Protein AF-A0AAV5QMC8-F1 (afdb_monomer)

pLDDT: mean 80.92, std 14.06, range [42.34, 94.44]

Mean predicted aligned error: 7.01 Å

Nearest PDB structures (foldseek):
  7nkw-assembly1_A  TM=7.765E-01  e=4.800E-04  Cryphonectria parasitica
  3q6y-assembly1_A  TM=7.785E-01  e=2.826E-03  Cryphonectria parasitica
  1zap-assembly1_A  TM=7.012E-01  e=2.337E-03  Candida albicans
  2qzx-assembly1_A  TM=6.994E-01  e=1.241E-03  Candida albicans

Foldseek 3Di:
DDDPADAFKEDAPVVLVVVLVFAFPDADPPQGGKDWPPDATDWDWDDDPPDIFTQHSVLQWDWPPPPDDDDRRTITRRRYHYPYHGDIDCHPSRPVRDDDD

Solvent-accessible surface area (backbone atoms only — not comparable to full-atom values): 6066 Å² total; per-residue (Å²): 135,84,81,83,80,47,64,45,30,27,27,25,45,68,62,34,50,55,50,42,72,70,61,47,77,47,74,51,99,85,71,50,47,19,28,54,45,87,67,81,60,74,59,53,74,44,75,60,90,94,45,77,47,55,32,51,36,76,64,41,48,40,78,55,78,59,97,82,65,94,54,73,84,30,48,17,29,48,42,70,38,72,53,42,91,76,44,72,43,83,12,48,46,48,54,75,52,46,96,83,133

InterPro domains:
  IPR021109 Aspartic peptidase domain superfamily [G3DSA:2.40.70.10] (4-101)
  IPR021109 Aspartic peptidase domain superfamily [SSF50630] (6-101)
  IPR033121 Peptidase family A1 domain [PF00026] (6-101)
  IPR033121 Peptidase family A1 domain [PS51767] (1-101)

Organism: NCBI:txid43959

Secondary structure (DSSP, 8-state):
-------SEEE-HHHHHHHHHHH-SEEETTTEEEEETT-----EEEEETTEEEEE-GGGGEEE---TT--STT-EEEE-EEE--SS--EE-HHHHTTS---

Radius of gyration: 14.23 Å; Cα contacts (8 Å, |Δi|>4): 170; chains: 1; bounding box: 40×31×45 Å

Sequence (101 aa):
MDILCTTLLYAPTEVYKEAREAYVTYSNNDEGYGTTYGATGPNFDFKFNNLMFSVPFKDLLFLLRDSGSMGADNKCMIVLQNAGSSTYILGDVFLRSAYLV

Structure (mmCIF, N/CA/C/O backbone):
data_AF-A0AAV5QMC8-F1
#
_entry.id   AF-A0AAV5QMC8-F1
#
loop_
_atom_site.group_PDB
_atom_site.id
_atom_site.type_symbol
_atom_site.label_atom_id
_atom_site.label_alt_id
_atom_site.label_comp_id
_atom_site.label_asym_id
_atom_site.label_entity_id
_atom_site.label_seq_id
_atom_site.pdbx_PDB_ins_code
_atom_site.Cartn_x
_atom_site.Cartn_y
_atom_site.Cartn_z
_atom_site.occupancy
_atom_site.B_iso_or_equiv
_atom_site.auth_seq_id
_atom_site.auth_comp_id
_atom_site.auth_asym_id
_atom_site.auth_atom_id
_atom_site.pdbx_PDB_model_num
ATOM 1 N N . MET A 1 1 ? -29.182 -2.598 -2.524 1.00 42.34 1 MET A N 1
ATOM 2 C CA . MET A 1 1 ? -28.141 -1.956 -1.700 1.00 42.34 1 MET A CA 1
ATOM 3 C C . MET A 1 1 ? -26.837 -2.421 -2.297 1.00 42.34 1 MET A C 1
ATOM 5 O O . MET A 1 1 ? -26.468 -3.568 -2.083 1.00 42.34 1 MET A O 1
ATOM 9 N N . ASP A 1 2 ? -26.251 -1.607 -3.167 1.00 47.09 2 ASP A N 1
ATOM 10 C CA . ASP A 1 2 ? -25.043 -1.998 -3.888 1.00 47.09 2 ASP A CA 1
ATOM 11 C C . ASP A 1 2 ? -23.863 -1.932 -2.922 1.00 47.09 2 ASP A C 1
ATOM 13 O O . ASP A 1 2 ? -23.627 -0.910 -2.276 1.00 47.09 2 ASP A O 1
ATOM 17 N N . ILE A 1 3 ? -23.164 -3.053 -2.766 1.00 50.75 3 ILE A N 1
ATOM 18 C CA . ILE A 1 3 ? -21.917 -3.097 -2.009 1.00 50.75 3 ILE A CA 1
ATOM 19 C C . ILE A 1 3 ? -20.884 -2.376 -2.872 1.00 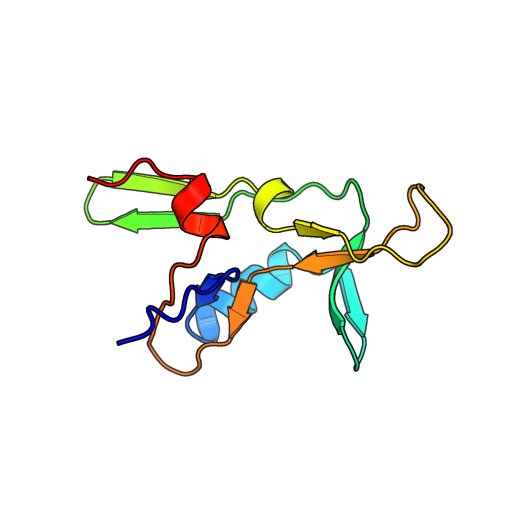50.75 3 ILE A C 1
ATOM 21 O O . ILE A 1 3 ? -20.474 -2.880 -3.916 1.00 50.75 3 ILE A O 1
ATOM 25 N N . LEU A 1 4 ? -20.501 -1.169 -2.464 1.00 59.09 4 LEU A N 1
ATOM 26 C CA . LEU A 1 4 ? -19.400 -0.441 -3.084 1.00 59.09 4 LEU A CA 1
ATOM 27 C C . LEU A 1 4 ? -18.093 -1.135 -2.682 1.00 59.09 4 LEU A C 1
ATOM 29 O O . LEU A 1 4 ? -17.542 -0.872 -1.615 1.00 59.09 4 LEU A O 1
ATOM 33 N N . CYS A 1 5 ? -17.625 -2.065 -3.514 1.00 75.69 5 CYS A N 1
ATOM 34 C CA . CYS A 1 5 ? -16.310 -2.676 -3.357 1.00 75.69 5 CYS A CA 1
ATOM 35 C C . CYS A 1 5 ? -15.222 -1.649 -3.695 1.00 75.69 5 CYS A C 1
ATOM 37 O O . CYS A 1 5 ? -15.314 -0.941 -4.698 1.00 75.69 5 CYS A O 1
ATOM 39 N N . THR A 1 6 ? -14.180 -1.583 -2.868 1.00 85.38 6 THR A N 1
ATOM 40 C CA . THR A 1 6 ? -13.010 -0.735 -3.111 1.00 85.38 6 THR A CA 1
ATOM 41 C C . THR A 1 6 ? -11.810 -1.591 -3.477 1.00 85.38 6 THR A C 1
ATOM 43 O O . THR A 1 6 ? -11.403 -2.467 -2.720 1.00 85.38 6 THR A O 1
ATOM 46 N N . THR A 1 7 ? -11.205 -1.315 -4.630 1.00 87.31 7 THR A N 1
ATOM 47 C CA . THR A 1 7 ? -9.984 -2.006 -5.059 1.00 87.31 7 THR A CA 1
ATOM 48 C C . THR A 1 7 ? -8.783 -1.592 -4.209 1.00 87.31 7 THR A C 1
ATOM 50 O O . THR A 1 7 ? -7.924 -2.415 -3.897 1.00 87.31 7 THR A O 1
ATOM 53 N N . LEU A 1 8 ? -8.713 -0.304 -3.864 1.00 89.94 8 LEU A N 1
ATOM 54 C CA . LEU A 1 8 ? -7.536 0.340 -3.284 1.00 89.94 8 LEU A CA 1
ATOM 55 C C . LEU A 1 8 ? -7.530 0.258 -1.758 1.00 89.94 8 LEU A C 1
ATOM 57 O O . LEU A 1 8 ? -8.568 0.081 -1.115 1.00 89.94 8 LEU A O 1
ATOM 61 N N . LEU A 1 9 ? -6.340 0.437 -1.193 1.00 91.25 9 LEU A N 1
ATOM 62 C CA . LEU A 1 9 ? -6.136 0.594 0.238 1.00 91.25 9 LEU A CA 1
ATOM 63 C C . LEU A 1 9 ? -6.095 2.089 0.560 1.00 91.25 9 LEU A C 1
ATOM 65 O O . LEU A 1 9 ? -5.290 2.813 -0.017 1.00 91.25 9 LEU A O 1
ATOM 69 N N . TYR A 1 10 ? -6.912 2.551 1.503 1.00 91.62 10 TYR A N 1
ATOM 70 C CA . TYR A 1 10 ? -6.830 3.926 1.993 1.00 91.62 10 TYR A CA 1
ATOM 71 C C . TYR A 1 10 ? -6.350 3.940 3.438 1.00 91.62 10 TYR A C 1
ATOM 73 O O . TYR A 1 10 ? -6.836 3.157 4.256 1.00 91.62 10 TYR A O 1
ATOM 81 N N . ALA A 1 11 ? -5.417 4.836 3.751 1.00 92.00 11 ALA A N 1
ATOM 82 C CA . ALA A 1 11 ? -4.845 4.992 5.084 1.00 92.00 11 ALA A CA 1
ATOM 83 C C . ALA A 1 11 ? -4.925 6.447 5.575 1.00 92.00 11 ALA A C 1
ATOM 85 O O . ALA A 1 11 ? -5.003 7.371 4.755 1.00 92.00 11 ALA A O 1
ATOM 86 N N . PRO A 1 12 ? -4.863 6.674 6.902 1.00 93.81 12 PRO A N 1
ATOM 87 C CA . PRO A 1 12 ? -4.714 8.004 7.471 1.00 93.81 12 PRO A CA 1
ATOM 88 C C . PRO A 1 12 ? -3.512 8.740 6.882 1.00 93.81 12 PRO A C 1
ATOM 90 O O . PRO A 1 12 ? -2.485 8.130 6.582 1.00 93.81 12 PRO A O 1
ATOM 93 N N . THR A 1 13 ? -3.627 10.062 6.764 1.00 90.69 13 THR A N 1
ATOM 94 C CA . THR A 1 13 ? -2.642 10.917 6.086 1.00 90.69 13 THR A CA 1
ATOM 95 C C . THR A 1 13 ? -1.203 10.687 6.548 1.00 90.69 13 THR A C 1
ATOM 97 O O . THR A 1 13 ? -0.309 10.674 5.709 1.00 90.69 13 THR A O 1
ATOM 100 N N . GLU A 1 14 ? -0.962 10.481 7.842 1.00 91.50 14 GLU A N 1
ATOM 101 C CA . GLU A 1 14 ? 0.400 10.275 8.354 1.00 91.50 14 GLU A CA 1
ATOM 102 C C . GLU A 1 14 ? 0.989 8.927 7.916 1.00 91.50 14 GLU A C 1
ATOM 104 O O . GLU A 1 14 ? 2.101 8.887 7.400 1.00 91.50 14 GLU A O 1
ATOM 109 N N . VAL A 1 15 ? 0.207 7.846 7.985 1.00 92.00 15 VAL A N 1
ATOM 110 C CA . VAL A 1 15 ? 0.632 6.517 7.508 1.00 92.00 15 VAL A CA 1
ATOM 111 C C . VAL A 1 15 ? 0.807 6.502 5.994 1.00 92.00 15 VAL A C 1
ATOM 113 O O . VAL A 1 15 ? 1.746 5.914 5.465 1.00 92.00 15 VAL A O 1
ATOM 116 N N . TYR A 1 16 ? -0.078 7.196 5.284 1.00 90.50 16 TYR A N 1
ATOM 117 C CA . TYR A 1 16 ? 0.048 7.391 3.850 1.00 90.50 16 TYR A CA 1
ATOM 118 C C . TYR A 1 16 ? 1.345 8.119 3.473 1.00 90.50 16 TYR A C 1
ATOM 120 O O . TYR A 1 16 ? 2.014 7.702 2.532 1.00 90.50 16 TYR A O 1
ATOM 128 N N . LYS A 1 17 ? 1.714 9.191 4.187 1.00 90.06 17 LYS A N 1
ATOM 129 C CA . LYS A 1 17 ? 2.966 9.925 3.938 1.00 90.06 17 LYS A CA 1
ATOM 130 C C . LYS A 1 17 ? 4.190 9.047 4.186 1.00 90.06 17 LYS A C 1
ATOM 132 O O . LYS A 1 17 ? 5.068 9.017 3.332 1.00 90.06 17 LYS A O 1
ATOM 137 N N . GLU A 1 18 ? 4.215 8.310 5.293 1.00 91.19 18 GLU A N 1
ATOM 138 C CA . GLU A 1 18 ? 5.314 7.395 5.626 1.00 91.19 18 GLU A CA 1
ATOM 139 C C . GLU A 1 18 ? 5.495 6.322 4.543 1.00 91.19 18 GLU A C 1
ATOM 141 O O . GLU A 1 18 ? 6.581 6.130 3.997 1.00 91.19 18 GLU A O 1
ATOM 146 N N . ALA A 1 19 ? 4.403 5.675 4.144 1.00 89.06 19 ALA A N 1
ATOM 147 C CA . ALA A 1 19 ? 4.431 4.682 3.080 1.00 89.06 19 ALA A CA 1
ATOM 148 C C . ALA A 1 19 ? 4.792 5.283 1.715 1.00 89.06 19 ALA A C 1
ATOM 150 O O . ALA A 1 19 ? 5.501 4.663 0.923 1.00 89.06 19 ALA A O 1
A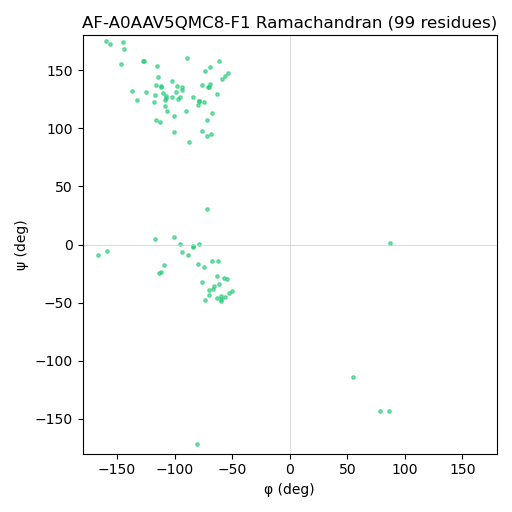TOM 151 N N . ARG A 1 20 ? 4.344 6.510 1.431 1.00 87.69 20 ARG A N 1
ATOM 152 C CA . ARG A 1 20 ? 4.730 7.238 0.220 1.00 87.69 20 ARG A CA 1
ATOM 153 C C . ARG A 1 20 ? 6.247 7.430 0.174 1.00 87.69 20 ARG A C 1
ATOM 155 O O . ARG A 1 20 ? 6.843 7.153 -0.860 1.00 87.69 20 ARG A O 1
ATOM 162 N N . GLU A 1 21 ? 6.869 7.866 1.264 1.00 88.88 21 GLU A N 1
ATOM 163 C CA . GLU A 1 21 ? 8.328 8.019 1.340 1.00 88.88 21 GLU A CA 1
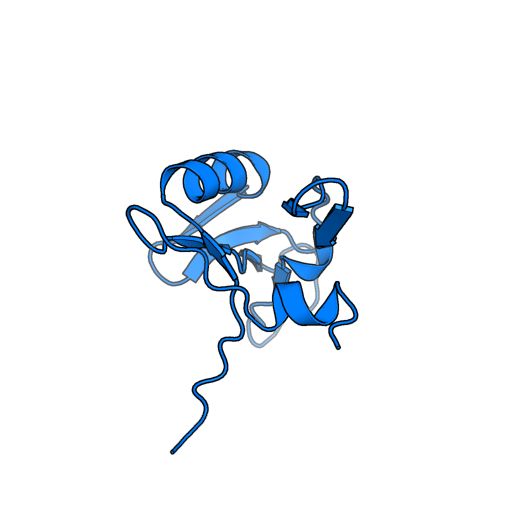ATOM 164 C C . GLU A 1 21 ? 9.066 6.688 1.133 1.00 88.88 21 GLU A C 1
ATOM 166 O O . GLU A 1 21 ? 10.126 6.667 0.510 1.00 88.88 21 GLU A O 1
ATOM 171 N N . ALA A 1 22 ? 8.486 5.573 1.587 1.00 88.44 22 ALA A N 1
ATOM 172 C CA . ALA A 1 22 ? 9.077 4.245 1.437 1.00 88.44 22 ALA A CA 1
ATOM 173 C C . ALA A 1 22 ? 8.954 3.650 0.020 1.00 88.44 22 ALA A C 1
ATOM 175 O O . ALA A 1 22 ? 9.809 2.863 -0.390 1.00 88.44 22 ALA A O 1
ATOM 176 N N . TYR A 1 23 ? 7.882 3.963 -0.714 1.00 89.44 23 TYR A N 1
ATOM 177 C CA . TYR A 1 23 ? 7.506 3.224 -1.930 1.00 89.44 23 TYR A CA 1
ATOM 178 C C . TYR A 1 23 ? 7.654 4.007 -3.233 1.00 89.44 23 TYR A C 1
ATOM 180 O O . TYR A 1 23 ? 7.745 3.408 -4.308 1.00 89.44 23 TYR A O 1
ATOM 188 N N . VAL A 1 24 ? 7.624 5.336 -3.165 1.00 84.88 24 VAL A N 1
ATOM 189 C CA . VAL A 1 24 ? 7.397 6.184 -4.336 1.00 84.88 24 VAL A CA 1
ATOM 190 C C . VAL A 1 24 ? 8.714 6.685 -4.898 1.00 84.88 24 VAL A C 1
ATOM 192 O O . VAL A 1 24 ? 9.493 7.334 -4.207 1.00 84.88 24 VAL A O 1
ATOM 195 N N . THR A 1 25 ? 8.929 6.438 -6.188 1.00 82.62 25 THR A N 1
ATOM 196 C CA . THR A 1 25 ? 10.120 6.911 -6.910 1.00 82.62 25 THR A CA 1
ATOM 197 C C . THR A 1 25 ? 9.796 8.020 -7.909 1.00 82.62 25 THR A C 1
ATOM 199 O O . THR A 1 25 ? 10.688 8.779 -8.284 1.00 82.62 25 THR A O 1
ATOM 202 N N . TYR A 1 26 ? 8.524 8.188 -8.289 1.00 75.88 26 TYR A N 1
ATOM 203 C CA . TYR A 1 26 ? 8.052 9.348 -9.045 1.00 75.88 26 TYR A CA 1
ATOM 204 C C . TYR A 1 26 ? 6.614 9.734 -8.673 1.00 75.88 26 TYR A C 1
ATOM 206 O O . TYR A 1 26 ? 5.802 8.917 -8.239 1.00 75.88 26 TYR A O 1
ATOM 214 N N . SER A 1 27 ? 6.284 11.004 -8.894 1.00 68.06 27 SER A N 1
ATOM 215 C CA . SER A 1 27 ? 4.914 11.518 -8.868 1.00 68.06 27 SER A CA 1
ATOM 216 C C . SER A 1 27 ? 4.626 12.212 -10.190 1.00 68.06 27 SER A C 1
ATOM 218 O O . SER A 1 27 ? 5.425 13.049 -10.615 1.00 68.06 27 SER A O 1
ATOM 220 N N . ASN A 1 28 ? 3.501 11.908 -10.823 1.00 58.88 28 ASN A N 1
ATOM 221 C CA . ASN A 1 28 ? 2.959 12.734 -11.897 1.00 58.88 28 ASN A CA 1
ATOM 222 C C . ASN A 1 28 ? 1.617 13.327 -11.460 1.00 58.88 28 ASN A C 1
ATOM 224 O O . ASN A 1 28 ? 0.925 12.796 -10.595 1.00 58.88 28 ASN A O 1
ATOM 228 N N . ASN A 1 29 ? 1.279 14.473 -12.044 1.00 55.59 29 ASN A N 1
ATOM 229 C CA . ASN A 1 29 ? 0.093 15.235 -11.657 1.00 55.59 29 ASN A CA 1
ATOM 230 C C . ASN A 1 29 ? -1.225 14.510 -11.999 1.00 55.59 29 ASN A C 1
ATOM 232 O O . ASN A 1 29 ? -2.259 14.891 -11.459 1.00 55.59 29 ASN A O 1
ATOM 236 N N . ASP A 1 30 ? -1.171 13.463 -12.833 1.00 55.06 30 ASP A N 1
ATOM 237 C CA . ASP A 1 30 ? -2.347 12.789 -13.396 1.00 55.06 30 ASP A CA 1
ATOM 238 C C . ASP A 1 30 ? -2.557 11.335 -12.912 1.00 55.06 30 ASP A C 1
ATOM 240 O O . ASP A 1 30 ? -3.694 10.870 -12.916 1.00 55.06 30 ASP A O 1
ATOM 244 N N . GLU A 1 31 ? -1.522 10.606 -12.459 1.00 54.06 31 GLU A N 1
ATOM 245 C CA . GLU A 1 31 ? -1.630 9.168 -12.098 1.00 54.06 31 GLU A CA 1
ATOM 246 C C . GLU A 1 31 ? -1.348 8.888 -10.611 1.00 54.06 31 GLU A C 1
ATOM 248 O O . GLU A 1 31 ? -1.331 7.737 -10.168 1.00 54.06 31 GLU A O 1
ATOM 253 N N . GLY A 1 32 ? -1.143 9.941 -9.816 1.00 65.25 32 GLY A N 1
ATOM 254 C CA . GLY A 1 32 ? -0.824 9.827 -8.399 1.00 65.25 32 GLY A CA 1
ATOM 255 C C . GLY A 1 32 ? 0.644 9.476 -8.154 1.00 65.25 32 GLY A C 1
ATOM 256 O O . GLY A 1 32 ? 1.559 9.981 -8.809 1.00 65.25 32 GLY A O 1
ATOM 257 N N . TYR A 1 33 ? 0.885 8.655 -7.134 1.00 75.88 33 TYR A N 1
ATOM 258 C CA . TYR A 1 33 ? 2.229 8.233 -6.759 1.00 75.88 33 TYR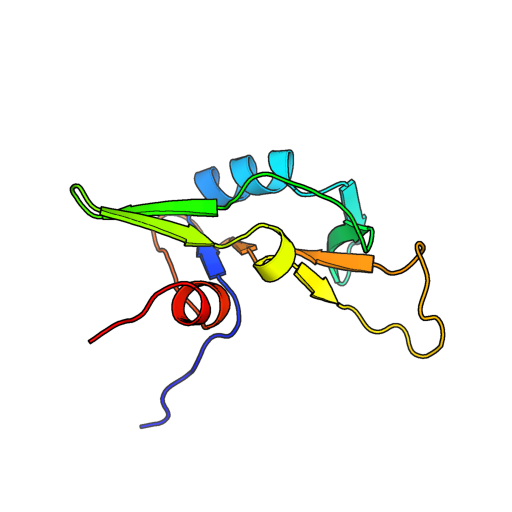 A CA 1
ATOM 259 C C . TYR A 1 33 ? 2.551 6.858 -7.328 1.00 75.88 33 TYR A C 1
ATOM 261 O O . TYR A 1 33 ? 1.729 5.941 -7.260 1.00 75.88 33 TYR A O 1
ATOM 269 N N . GLY A 1 34 ? 3.761 6.707 -7.863 1.00 84.56 34 GLY A N 1
ATOM 270 C CA . GLY A 1 34 ? 4.150 5.488 -8.549 1.00 84.56 34 GLY A CA 1
ATOM 271 C C . GLY A 1 34 ? 5.607 5.091 -8.370 1.00 84.56 34 GLY A C 1
ATOM 272 O O . GLY A 1 34 ? 6.424 5.790 -7.762 1.00 84.56 34 GLY A O 1
ATOM 273 N N . THR A 1 35 ? 5.910 3.914 -8.903 1.00 86.88 35 THR A N 1
ATOM 274 C CA . THR A 1 35 ? 7.247 3.334 -8.938 1.00 86.88 35 THR A CA 1
ATOM 275 C C . THR A 1 35 ? 7.489 2.551 -10.224 1.00 86.88 35 THR A C 1
ATOM 277 O O . THR A 1 35 ? 6.565 2.321 -11.004 1.00 86.88 35 THR A O 1
ATOM 280 N N . THR A 1 36 ? 8.732 2.177 -10.503 1.00 84.25 36 THR A N 1
ATOM 281 C CA . THR A 1 36 ? 9.067 1.407 -11.704 1.00 84.25 36 THR A CA 1
ATOM 282 C C . THR A 1 36 ? 8.610 -0.043 -11.580 1.00 84.25 36 THR A C 1
ATOM 284 O O . THR A 1 36 ? 8.566 -0.635 -10.498 1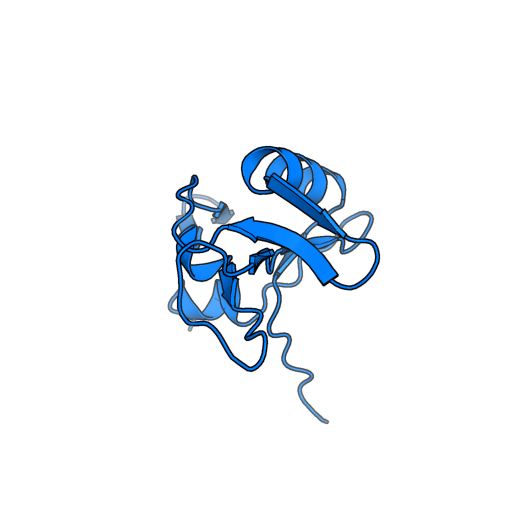.00 84.25 36 THR A O 1
ATOM 287 N N . TYR A 1 37 ? 8.266 -0.649 -12.710 1.00 78.06 37 TYR A N 1
ATOM 288 C CA . TYR A 1 37 ? 7.975 -2.070 -12.771 1.00 78.06 37 TYR A CA 1
ATOM 289 C C . TYR A 1 37 ? 9.221 -2.882 -12.405 1.00 78.06 37 TYR A C 1
ATOM 291 O O . TYR A 1 37 ? 10.305 -2.655 -12.935 1.00 78.06 37 TYR A O 1
ATOM 299 N N . GLY A 1 38 ? 9.063 -3.829 -11.480 1.00 80.06 38 GLY A N 1
ATOM 300 C CA . GLY A 1 38 ? 10.178 -4.600 -10.927 1.00 80.06 38 GLY A CA 1
ATOM 301 C C . GLY A 1 38 ? 10.867 -3.946 -9.728 1.00 80.06 38 GLY A C 1
ATOM 302 O O . GLY A 1 38 ? 11.803 -4.536 -9.190 1.00 80.06 38 GLY A O 1
ATOM 303 N N . ALA A 1 39 ? 10.400 -2.777 -9.268 1.00 85.50 39 ALA A N 1
ATOM 304 C CA . ALA A 1 39 ? 10.821 -2.240 -7.983 1.00 85.50 39 ALA A CA 1
ATOM 305 C C . ALA A 1 39 ? 10.550 -3.249 -6.855 1.00 85.50 39 ALA A C 1
ATOM 307 O O . ALA A 1 39 ? 9.555 -3.979 -6.853 1.00 85.50 39 ALA A O 1
ATOM 308 N N . THR A 1 40 ? 11.441 -3.257 -5.870 1.00 89.06 40 THR A N 1
ATOM 309 C CA . THR A 1 40 ? 11.300 -4.027 -4.634 1.00 89.06 40 THR A CA 1
ATOM 310 C C . THR A 1 40 ? 11.166 -3.067 -3.465 1.00 89.06 40 THR A C 1
ATOM 312 O O . THR A 1 40 ? 11.838 -2.039 -3.440 1.00 89.06 40 THR A O 1
ATOM 315 N N . GLY A 1 41 ? 10.357 -3.421 -2.475 1.00 89.81 41 GLY A N 1
ATOM 316 C CA . GLY A 1 41 ? 10.123 -2.597 -1.297 1.00 89.81 41 GLY A CA 1
ATOM 317 C C . GLY A 1 41 ? 9.670 -3.442 -0.111 1.00 89.81 41 GLY A C 1
ATOM 318 O O . GLY A 1 41 ? 9.445 -4.649 -0.271 1.00 89.81 41 GLY A O 1
ATOM 319 N N . PRO A 1 42 ? 9.564 -2.838 1.083 1.00 93.88 42 PRO A N 1
ATOM 320 C CA . PRO A 1 42 ? 9.070 -3.542 2.254 1.00 93.88 42 PRO A CA 1
ATOM 321 C C . PRO A 1 42 ? 7.574 -3.84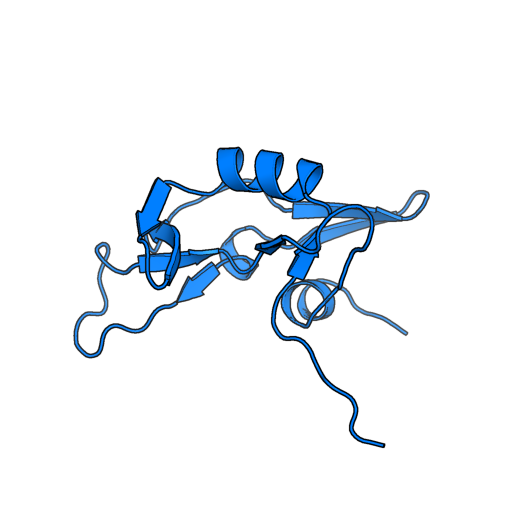6 2.121 1.00 93.88 42 PRO A C 1
ATOM 323 O O . PRO A 1 42 ? 6.831 -3.126 1.452 1.00 93.88 42 PRO A O 1
ATOM 326 N N . ASN A 1 43 ? 7.131 -4.912 2.786 1.00 94.44 43 ASN A N 1
ATOM 327 C CA . ASN A 1 43 ? 5.707 -5.206 2.928 1.00 94.44 43 ASN A CA 1
ATOM 328 C C . ASN A 1 43 ? 5.001 -4.074 3.686 1.00 94.44 43 ASN A C 1
ATOM 330 O O . ASN A 1 43 ? 5.631 -3.326 4.435 1.00 94.44 43 ASN A O 1
ATOM 334 N N . PHE A 1 44 ? 3.688 -3.970 3.501 1.00 93.69 44 PHE A N 1
ATOM 335 C CA . PHE A 1 44 ? 2.852 -3.103 4.319 1.00 93.69 44 PHE A CA 1
ATOM 336 C C . PHE A 1 44 ? 2.147 -3.945 5.379 1.00 93.69 44 PHE A C 1
ATOM 338 O O . PHE A 1 44 ? 1.277 -4.763 5.062 1.00 93.69 44 PHE A O 1
ATOM 345 N N . ASP A 1 45 ? 2.541 -3.753 6.634 1.00 93.69 45 ASP A N 1
ATOM 346 C CA . ASP A 1 45 ? 2.096 -4.582 7.748 1.00 93.69 45 ASP A CA 1
ATOM 347 C C . ASP A 1 45 ? 0.952 -3.922 8.520 1.00 93.69 45 ASP A C 1
ATOM 349 O O . ASP A 1 45 ? 1.027 -2.774 8.958 1.00 93.69 45 ASP A O 1
ATOM 353 N N . PHE A 1 46 ? -0.102 -4.694 8.755 1.00 91.00 46 PHE A N 1
ATOM 354 C CA . PHE A 1 46 ? -1.206 -4.343 9.631 1.00 91.00 46 PHE A CA 1
ATOM 355 C C . PHE A 1 46 ? -1.124 -5.164 10.903 1.00 91.00 46 PHE A C 1
ATOM 357 O O . PHE A 1 46 ? -1.080 -6.396 10.864 1.00 91.00 46 PHE A O 1
ATOM 364 N N . LYS A 1 47 ? -1.170 -4.486 12.048 1.00 91.06 47 LYS A N 1
ATOM 365 C CA . LYS A 1 47 ? -1.227 -5.139 13.351 1.00 91.06 47 LYS A CA 1
ATOM 366 C C . LYS A 1 47 ? -2.621 -4.998 13.950 1.00 91.06 47 LYS A C 1
ATOM 368 O O . LYS A 1 47 ? -3.037 -3.899 14.307 1.00 91.06 47 LYS A O 1
ATOM 373 N N . PHE A 1 48 ? -3.308 -6.124 14.117 1.00 89.06 48 PHE A N 1
ATOM 374 C CA . PHE A 1 48 ? -4.578 -6.210 14.835 1.00 89.06 48 PHE A CA 1
ATOM 375 C C . PHE A 1 48 ? -4.350 -7.023 16.107 1.00 89.06 48 PHE A C 1
ATOM 377 O O . PHE A 1 48 ? -4.193 -8.245 16.064 1.00 89.06 48 PHE A O 1
ATOM 384 N N . ASN A 1 49 ? -4.302 -6.348 17.257 1.00 89.62 49 ASN A N 1
ATOM 385 C CA . ASN A 1 49 ? -3.922 -6.954 18.537 1.00 89.62 49 ASN A CA 1
ATOM 386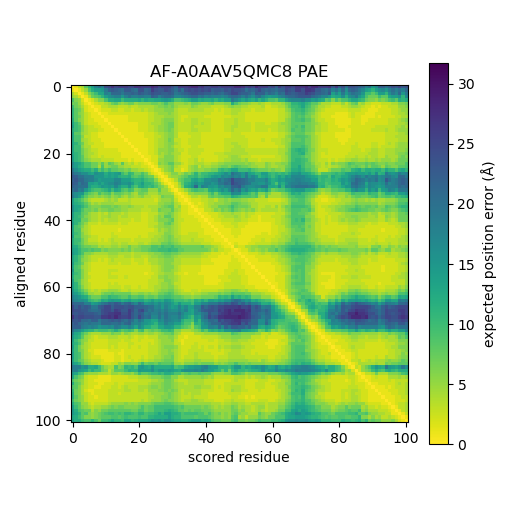 C C . ASN A 1 49 ? -2.538 -7.640 18.447 1.00 89.62 49 ASN A C 1
ATOM 388 O O . ASN A 1 49 ? -1.527 -6.967 18.240 1.00 89.62 49 ASN A O 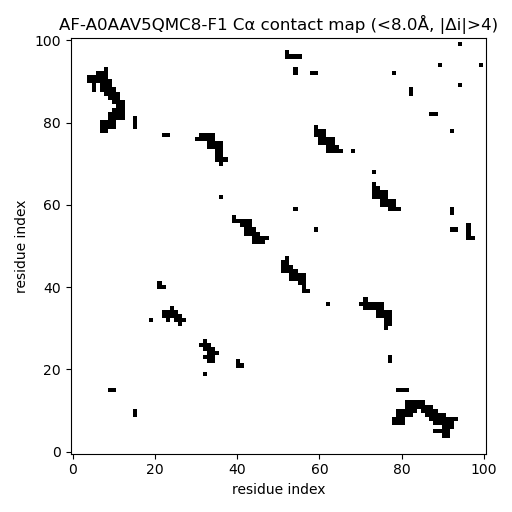1
ATOM 392 N N . ASN A 1 50 ? -2.493 -8.970 18.575 1.00 90.94 50 ASN A N 1
ATOM 393 C CA . ASN A 1 50 ? -1.270 -9.778 18.486 1.00 90.94 50 ASN A CA 1
ATOM 394 C C . ASN A 1 50 ? -1.092 -10.468 17.124 1.00 90.94 50 ASN A C 1
ATOM 396 O O . ASN A 1 50 ? -0.175 -11.272 16.970 1.00 90.94 50 ASN A O 1
ATOM 400 N N . LEU A 1 51 ? -1.956 -10.178 16.148 1.00 90.19 51 LEU A N 1
ATOM 401 C CA . LEU A 1 51 ? -1.870 -10.723 14.798 1.00 90.19 51 LEU A CA 1
ATOM 402 C C . LEU A 1 51 ? -1.294 -9.681 13.843 1.00 90.19 51 LEU A C 1
ATOM 404 O O . LEU A 1 51 ? -1.618 -8.494 13.927 1.00 90.19 51 LEU A O 1
ATOM 408 N N . MET A 1 52 ? -0.444 -10.148 12.934 1.00 91.44 52 MET A N 1
ATOM 409 C CA . MET A 1 52 ? 0.171 -9.346 11.886 1.00 91.44 52 MET A CA 1
ATOM 410 C C . MET A 1 52 ? -0.278 -9.878 10.528 1.00 91.44 52 MET A C 1
ATOM 412 O O . MET A 1 52 ? -0.179 -11.077 10.270 1.00 91.44 52 MET A O 1
ATOM 416 N N . PHE A 1 53 ? -0.770 -8.981 9.682 1.00 91.56 53 PHE A N 1
ATOM 417 C CA . PHE A 1 53 ? -1.134 -9.261 8.300 1.00 91.56 53 PHE A CA 1
ATOM 418 C C . PHE A 1 53 ? -0.260 -8.404 7.402 1.00 91.56 53 PHE A C 1
ATOM 420 O O . PHE A 1 53 ? -0.262 -7.183 7.530 1.00 91.56 53 PHE A O 1
ATOM 427 N N . SER A 1 54 ? 0.470 -9.039 6.499 1.00 93.56 54 SER A N 1
ATOM 428 C CA . SER A 1 54 ? 1.383 -8.351 5.595 1.00 93.56 54 SER A CA 1
ATOM 429 C C . SER A 1 54 ? 0.802 -8.344 4.195 1.00 93.56 54 SER A C 1
ATOM 431 O O . SER A 1 54 ? 0.490 -9.401 3.649 1.00 93.56 54 SER A O 1
ATOM 433 N N . VAL A 1 55 ? 0.700 -7.161 3.596 1.00 93.50 55 VAL A N 1
ATOM 434 C CA . VAL A 1 55 ? 0.477 -7.023 2.157 1.00 93.50 55 VAL A CA 1
ATOM 435 C C . VAL A 1 55 ? 1.850 -6.971 1.487 1.00 93.50 55 VAL A C 1
ATOM 437 O O . VAL A 1 55 ? 2.612 -6.034 1.750 1.00 93.50 55 VAL A O 1
ATOM 440 N N . PRO A 1 56 ? 2.215 -7.960 0.651 1.00 93.12 56 PRO A N 1
ATOM 441 C CA . PRO A 1 56 ? 3.494 -7.946 -0.042 1.00 93.12 56 PRO A CA 1
ATOM 442 C C . PRO A 1 56 ? 3.641 -6.704 -0.920 1.00 93.12 56 PRO A C 1
ATOM 444 O O . PRO A 1 56 ? 2.687 -6.313 -1.587 1.00 93.12 56 PRO A O 1
ATOM 447 N N . PHE A 1 57 ? 4.842 -6.124 -0.999 1.00 92.44 57 PHE A N 1
ATOM 448 C CA . PHE A 1 57 ? 5.069 -4.909 -1.798 1.00 92.44 57 PHE A CA 1
ATOM 449 C C . PHE A 1 57 ? 4.579 -5.039 -3.246 1.00 92.44 57 PHE A C 1
ATOM 451 O O . PHE A 1 57 ? 3.924 -4.142 -3.762 1.00 92.44 57 PHE A O 1
ATOM 458 N N . LYS A 1 58 ? 4.816 -6.193 -3.882 1.00 89.62 58 LYS A N 1
ATOM 459 C CA . LYS A 1 58 ? 4.336 -6.488 -5.243 1.00 89.62 58 LYS A CA 1
ATOM 460 C C . LYS A 1 58 ? 2.815 -6.367 -5.404 1.00 89.62 58 LYS A C 1
ATOM 462 O O . LYS A 1 58 ? 2.352 -6.053 -6.493 1.00 89.62 58 LYS A O 1
ATOM 467 N N . ASP A 1 59 ? 2.058 -6.609 -4.336 1.00 90.56 59 ASP A N 1
ATOM 468 C CA . ASP A 1 59 ? 0.594 -6.567 -4.327 1.00 90.56 59 ASP A CA 1
ATOM 469 C C . ASP A 1 59 ? 0.076 -5.147 -4.024 1.00 90.56 59 ASP A C 1
ATOM 471 O O . ASP A 1 59 ? -1.107 -4.864 -4.211 1.00 90.56 59 ASP A O 1
ATOM 475 N N . LEU A 1 60 ? 0.974 -4.227 -3.639 1.00 90.56 60 LEU A N 1
ATOM 476 C CA . LEU A 1 60 ? 0.722 -2.785 -3.563 1.00 90.56 60 LEU A CA 1
ATOM 477 C C . LEU A 1 60 ? 0.910 -2.073 -4.913 1.00 90.56 60 LEU A C 1
ATOM 479 O O . LEU A 1 60 ? 0.718 -0.858 -4.996 1.00 90.56 60 LEU A O 1
ATOM 483 N N . LEU A 1 61 ? 1.306 -2.799 -5.961 1.00 88.50 61 LEU A N 1
ATOM 484 C CA . LEU A 1 61 ? 1.571 -2.244 -7.284 1.00 88.50 61 LEU A CA 1
ATOM 485 C C . LEU A 1 61 ? 0.402 -2.529 -8.226 1.00 88.50 61 LEU A C 1
ATOM 487 O O . LEU A 1 61 ? 0.017 -3.678 -8.440 1.00 88.50 61 LEU A O 1
ATOM 491 N N . PHE A 1 62 ? -0.120 -1.480 -8.854 1.00 85.69 62 PHE A N 1
ATOM 492 C CA . PHE A 1 62 ? -1.050 -1.596 -9.968 1.00 85.69 62 PHE A CA 1
ATOM 493 C C . PHE A 1 62 ? -0.350 -1.190 -11.255 1.00 85.69 62 PHE A C 1
ATOM 495 O O . PHE A 1 62 ? 0.124 -0.064 -11.399 1.00 85.69 62 PHE A O 1
ATOM 502 N N . LEU A 1 63 ? -0.271 -2.124 -12.197 1.00 78.00 63 LEU A N 1
ATOM 503 C CA . LEU A 1 63 ? 0.343 -1.874 -13.491 1.00 78.00 63 LEU A CA 1
ATOM 504 C C . LEU A 1 63 ? -0.501 -0.888 -14.289 1.00 78.00 63 LEU A C 1
ATOM 506 O O . LEU A 1 63 ? -1.602 -1.221 -14.732 1.00 78.00 63 LEU A O 1
ATOM 510 N N . LEU A 1 64 ? 0.051 0.300 -14.524 1.00 70.31 64 LEU A N 1
ATOM 511 C CA . LEU A 1 64 ? -0.483 1.211 -15.519 1.00 70.31 64 LEU A CA 1
ATOM 512 C C . LEU A 1 64 ? -0.037 0.655 -16.870 1.00 70.31 64 LEU A C 1
ATOM 514 O O . LEU A 1 64 ? 1.118 0.788 -17.273 1.00 70.31 64 LEU A O 1
ATOM 518 N N . ARG A 1 65 ? -0.927 -0.088 -17.533 1.00 61.38 65 ARG A N 1
ATOM 519 C CA . ARG A 1 65 ? -0.685 -0.515 -18.910 1.00 61.38 65 ARG A CA 1
ATOM 520 C C . ARG A 1 65 ? -0.737 0.721 -19.790 1.00 61.38 65 ARG A C 1
ATOM 522 O O . ARG A 1 65 ? -1.813 1.101 -20.243 1.00 61.38 65 ARG A O 1
ATOM 529 N N . ASP A 1 66 ? 0.424 1.297 -20.060 1.00 55.66 66 ASP A N 1
ATOM 530 C CA . ASP A 1 66 ? 0.555 2.106 -21.254 1.00 55.66 66 ASP A CA 1
ATOM 531 C C . ASP A 1 66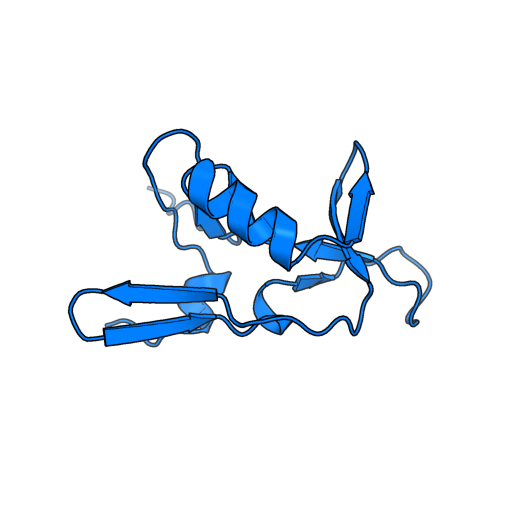 ? 0.504 1.166 -22.466 1.00 55.66 66 ASP A C 1
ATOM 533 O O . ASP A 1 66 ? 1.040 0.052 -22.458 1.00 55.66 66 ASP A O 1
ATOM 537 N N . SER A 1 67 ? -0.252 1.565 -23.473 1.00 47.94 67 SER A N 1
ATOM 538 C CA . SER A 1 67 ? -0.830 0.699 -24.510 1.00 47.94 67 SER A CA 1
ATOM 539 C C . SER A 1 67 ? 0.159 0.120 -25.544 1.00 47.94 67 SER A C 1
ATOM 541 O O . SER A 1 67 ? -0.232 -0.144 -26.679 1.00 47.94 67 SER A O 1
ATOM 543 N N . GLY A 1 68 ? 1.429 -0.135 -25.194 1.00 46.78 68 GLY A N 1
ATOM 544 C CA . GLY A 1 68 ? 2.409 -0.589 -26.190 1.00 46.78 68 GLY A CA 1
ATOM 545 C C . GLY A 1 68 ? 3.750 -1.173 -25.740 1.00 46.78 68 GLY A C 1
ATOM 546 O O . GLY A 1 68 ? 4.439 -1.729 -26.591 1.00 46.78 68 GLY A O 1
ATOM 547 N N . SER A 1 69 ? 4.148 -1.126 -24.465 1.00 47.81 69 SER A N 1
ATOM 548 C CA . SER A 1 69 ? 5.449 -1.672 -24.038 1.00 47.81 69 SER A CA 1
ATOM 549 C C . SER A 1 69 ? 5.317 -2.548 -22.796 1.00 47.81 69 SER A C 1
ATOM 551 O O . SER A 1 69 ? 4.806 -2.123 -21.768 1.00 47.81 69 SER A O 1
ATOM 553 N N . MET A 1 70 ? 5.772 -3.800 -22.869 1.00 49.34 70 MET A N 1
ATOM 554 C CA . MET A 1 70 ? 6.045 -4.618 -21.683 1.00 49.34 70 MET A CA 1
ATOM 555 C C . MET A 1 70 ? 7.557 -4.587 -21.450 1.00 49.34 70 MET A C 1
ATOM 557 O O . MET A 1 70 ? 8.290 -5.312 -22.116 1.00 49.34 70 MET A O 1
ATOM 561 N N . GLY A 1 71 ? 8.032 -3.706 -20.565 1.00 55.53 71 GLY A N 1
ATOM 562 C CA . GLY A 1 71 ? 9.462 -3.516 -20.299 1.00 55.53 71 GLY A CA 1
ATOM 563 C C . GLY A 1 71 ? 9.749 -2.859 -18.945 1.00 55.53 71 GLY A C 1
ATOM 564 O O . GLY A 1 71 ? 8.827 -2.469 -18.232 1.00 55.53 71 GLY A O 1
ATOM 565 N N . ALA A 1 72 ? 11.035 -2.749 -18.595 1.00 55.38 72 ALA A N 1
ATOM 566 C CA . ALA A 1 72 ? 11.528 -2.147 -17.346 1.00 55.38 72 ALA A CA 1
ATOM 567 C C . ALA A 1 72 ? 11.172 -0.652 -17.186 1.00 55.38 72 ALA A C 1
ATOM 569 O O . ALA A 1 72 ? 11.243 -0.118 -16.083 1.00 55.38 72 ALA A O 1
ATOM 570 N N . ASP A 1 73 ? 10.732 -0.007 -18.267 1.00 58.81 73 ASP A N 1
ATOM 571 C CA . ASP A 1 73 ? 10.266 1.382 -18.277 1.00 58.81 73 ASP A CA 1
ATOM 572 C C . ASP A 1 73 ? 8.789 1.526 -17.870 1.00 58.81 73 ASP A C 1
ATOM 574 O O . ASP A 1 73 ? 8.259 2.638 -17.807 1.00 58.81 73 ASP A O 1
ATOM 578 N N . ASN A 1 74 ? 8.103 0.414 -17.582 1.00 73.06 74 ASN A N 1
ATOM 579 C CA . ASN A 1 74 ? 6.703 0.452 -17.187 1.00 73.06 74 ASN A CA 1
ATOM 580 C C . ASN A 1 74 ? 6.528 1.064 -15.801 1.00 73.06 74 ASN A C 1
ATOM 582 O O . ASN A 1 74 ? 7.248 0.768 -14.848 1.00 73.06 74 ASN A O 1
ATOM 586 N N . LYS A 1 75 ? 5.504 1.900 -15.700 1.00 78.56 75 LYS A N 1
ATOM 587 C CA . LYS A 1 75 ? 5.121 2.627 -14.501 1.00 78.56 75 LYS A CA 1
ATOM 588 C C . LYS A 1 75 ? 4.062 1.843 -13.728 1.00 78.56 75 LYS A C 1
ATOM 590 O O . LYS A 1 75 ? 3.100 1.331 -14.297 1.00 78.56 75 LYS A O 1
ATOM 595 N N . CYS A 1 76 ? 4.254 1.715 -12.422 1.00 85.12 76 CYS A N 1
ATOM 596 C CA . CYS A 1 76 ? 3.300 1.113 -11.501 1.00 85.12 76 CYS A CA 1
ATOM 597 C C . CYS A 1 76 ? 2.727 2.202 -10.603 1.00 85.12 76 CYS A C 1
ATOM 599 O O . CYS A 1 76 ? 3.474 2.953 -9.984 1.00 85.12 76 CYS A O 1
ATOM 601 N N . MET A 1 77 ? 1.409 2.257 -10.485 1.00 87.06 77 MET A N 1
ATOM 602 C CA . MET A 1 77 ? 0.751 3.053 -9.459 1.00 87.06 77 MET A CA 1
ATOM 603 C C . MET A 1 77 ? 0.861 2.328 -8.114 1.00 87.06 77 MET A C 1
ATOM 605 O O . MET A 1 77 ? 0.637 1.117 -8.042 1.00 87.06 77 MET A O 1
ATOM 609 N N . ILE A 1 78 ? 1.163 3.061 -7.044 1.00 89.38 78 ILE A N 1
ATOM 610 C CA . ILE A 1 78 ? 1.022 2.541 -5.682 1.00 89.38 78 ILE A CA 1
ATOM 611 C C . ILE A 1 78 ? -0.464 2.604 -5.301 1.00 89.38 78 ILE A C 1
ATOM 613 O O . ILE A 1 78 ? -1.092 3.661 -5.343 1.00 89.38 78 ILE A O 1
ATOM 617 N N . VAL A 1 79 ? -1.049 1.470 -4.919 1.00 89.69 79 VAL A N 1
ATOM 618 C CA . VAL A 1 79 ? -2.494 1.345 -4.621 1.00 89.69 79 VAL A CA 1
ATOM 619 C C . VAL A 1 79 ? -2.905 1.871 -3.244 1.00 89.69 79 VAL A C 1
ATOM 621 O O . VAL A 1 79 ? -4.077 1.781 -2.879 1.00 89.69 79 VAL A O 1
ATOM 624 N N . LEU A 1 80 ? -1.950 2.392 -2.476 1.00 90.44 80 LEU A N 1
ATOM 625 C CA . LEU A 1 80 ? -2.189 3.052 -1.201 1.00 90.44 80 LEU A CA 1
ATOM 626 C C . LEU A 1 80 ? -2.568 4.517 -1.441 1.00 90.44 80 LEU A C 1
ATOM 628 O O . LEU A 1 80 ? -1.829 5.248 -2.094 1.00 90.44 80 LEU A O 1
ATOM 632 N N . GLN A 1 81 ? -3.694 4.950 -0.883 1.00 89.31 81 GLN A N 1
ATOM 633 C CA . GLN A 1 81 ? -4.257 6.285 -1.069 1.00 89.31 81 GLN A CA 1
ATOM 634 C C . GLN A 1 81 ? -4.539 6.976 0.268 1.00 89.31 81 GLN A C 1
ATOM 636 O O . GLN A 1 81 ? -4.700 6.340 1.312 1.00 89.31 81 GLN A O 1
ATOM 641 N N . ASN A 1 82 ? -4.609 8.306 0.242 1.00 89.44 82 ASN A N 1
ATOM 642 C CA . ASN A 1 82 ? -4.913 9.096 1.430 1.00 89.44 82 ASN A CA 1
ATOM 643 C C . ASN A 1 82 ? -6.424 9.081 1.726 1.00 89.44 82 ASN A C 1
ATOM 645 O O . ASN A 1 82 ? -7.215 9.508 0.887 1.00 89.44 82 ASN A O 1
ATOM 649 N N . ALA A 1 83 ? -6.819 8.651 2.927 1.00 89.25 83 ALA A N 1
ATOM 650 C CA . ALA A 1 83 ? -8.202 8.714 3.423 1.00 89.25 83 ALA A CA 1
ATOM 651 C C . ALA A 1 83 ? -8.500 9.953 4.293 1.00 89.25 83 ALA A C 1
ATOM 653 O O . ALA A 1 83 ? -9.611 10.108 4.799 1.00 89.25 83 ALA A O 1
ATOM 654 N N . GLY A 1 84 ? -7.524 10.838 4.504 1.00 86.38 84 GLY A N 1
ATOM 655 C CA . GLY A 1 84 ? -7.654 11.976 5.409 1.00 86.38 84 GLY A CA 1
ATOM 656 C C . GLY A 1 84 ? -7.314 11.612 6.855 1.00 86.38 84 GLY A C 1
ATOM 657 O O . GLY A 1 84 ? -6.368 10.870 7.114 1.00 86.38 84 GLY A O 1
ATOM 658 N N . SER A 1 85 ? -8.030 12.190 7.819 1.00 77.88 85 SER A N 1
ATOM 659 C CA . SER A 1 85 ? -7.511 12.335 9.184 1.00 77.88 85 SER A CA 1
ATOM 660 C C . SER A 1 85 ? -7.575 11.095 10.082 1.00 77.88 85 SER A C 1
ATOM 662 O O . SER A 1 85 ? -6.879 11.097 11.094 1.00 77.88 85 SER A O 1
ATOM 664 N N . SER A 1 86 ? -8.354 10.044 9.784 1.00 78.19 86 SER A N 1
ATOM 665 C CA . SER A 1 86 ? -8.481 8.953 10.777 1.00 78.19 86 SER A CA 1
ATOM 666 C C . SER A 1 86 ? -8.929 7.570 10.309 1.00 78.19 86 SER A C 1
ATOM 668 O O . SER A 1 86 ? -8.944 6.657 11.131 1.00 78.19 86 SER A O 1
ATOM 670 N N . THR A 1 87 ? -9.308 7.367 9.047 1.00 85.50 87 THR A N 1
ATOM 671 C CA . THR A 1 87 ? -9.964 6.108 8.649 1.00 85.50 87 THR A CA 1
ATOM 672 C C . THR A 1 87 ? -9.084 5.265 7.737 1.00 85.50 87 THR A C 1
ATOM 674 O O . THR A 1 87 ? -8.474 5.780 6.804 1.00 85.50 87 THR A O 1
ATOM 677 N N . TYR A 1 88 ? -9.049 3.957 7.998 1.00 89.50 88 TYR A N 1
ATOM 678 C CA . TYR A 1 88 ? -8.563 2.969 7.042 1.00 89.50 88 TYR A CA 1
ATOM 679 C C . TYR A 1 88 ? -9.730 2.415 6.231 1.00 89.50 88 TYR A C 1
ATOM 681 O O . TYR A 1 88 ? -10.761 2.055 6.799 1.00 89.50 88 TYR A O 1
ATOM 689 N N . ILE A 1 89 ? -9.545 2.289 4.919 1.00 90.94 89 ILE A N 1
ATOM 690 C CA . ILE A 1 89 ? -10.442 1.521 4.052 1.00 90.94 89 ILE A CA 1
ATOM 691 C C . ILE A 1 89 ? -9.628 0.361 3.488 1.00 90.94 89 ILE A C 1
ATOM 693 O O . ILE A 1 89 ? -8.755 0.557 2.641 1.00 90.94 89 ILE A O 1
ATOM 697 N N . LEU A 1 90 ? -9.901 -0.842 3.990 1.00 90.88 90 LEU A N 1
ATOM 698 C CA . LEU A 1 90 ? -9.205 -2.068 3.606 1.00 90.88 90 LEU A CA 1
ATOM 699 C C . LEU A 1 90 ? -9.884 -2.684 2.378 1.00 90.88 90 LEU A C 1
ATOM 701 O O . LEU A 1 90 ? -10.810 -3.481 2.508 1.00 90.88 90 LEU A O 1
ATOM 705 N N . GLY A 1 91 ? -9.452 -2.264 1.190 1.00 90.06 91 GLY A N 1
ATOM 706 C CA . GLY A 1 91 ? -9.956 -2.795 -0.076 1.00 90.06 91 GLY A CA 1
ATOM 707 C C . GLY A 1 91 ? -9.341 -4.128 -0.492 1.00 90.06 91 GLY A C 1
ATOM 708 O O . GLY A 1 91 ? -8.563 -4.739 0.244 1.00 90.06 91 GLY A O 1
ATOM 709 N N . ASP A 1 92 ? -9.644 -4.552 -1.718 1.00 89.31 92 ASP A N 1
ATOM 710 C CA . ASP A 1 92 ? -9.254 -5.855 -2.271 1.00 89.31 92 ASP A CA 1
ATOM 711 C C . ASP A 1 92 ? -7.747 -6.137 -2.202 1.00 89.31 92 ASP A C 1
ATOM 713 O O . ASP A 1 92 ? -7.332 -7.289 -2.104 1.00 89.31 92 ASP A O 1
ATOM 717 N N . VAL A 1 93 ? -6.904 -5.103 -2.261 1.00 90.06 93 VAL A N 1
ATOM 718 C CA . VAL A 1 93 ? -5.449 -5.228 -2.063 1.00 90.06 93 VAL A CA 1
ATOM 719 C C . VAL A 1 93 ? -5.116 -5.871 -0.713 1.00 90.06 93 VAL A C 1
ATOM 721 O O . VAL A 1 93 ? -4.305 -6.796 -0.647 1.00 90.06 93 VAL A O 1
ATOM 724 N N . PHE A 1 94 ? -5.776 -5.426 0.356 1.00 90.00 94 PHE A N 1
ATOM 725 C CA . PHE A 1 94 ? -5.627 -6.031 1.674 1.00 90.00 94 PHE A CA 1
ATOM 726 C C . PHE A 1 94 ? -6.336 -7.389 1.737 1.00 90.00 94 PHE A C 1
ATOM 728 O O . PHE A 1 94 ? -5.729 -8.376 2.147 1.00 90.00 94 PHE A O 1
ATOM 735 N N . LEU A 1 95 ? -7.590 -7.460 1.274 1.00 88.75 95 LEU A N 1
ATOM 736 C CA . LEU A 1 95 ? -8.424 -8.667 1.382 1.00 88.75 95 LEU A CA 1
ATOM 737 C C . LEU A 1 95 ? -7.853 -9.868 0.611 1.00 88.75 95 LEU A C 1
ATOM 739 O O . LEU A 1 95 ? -8.080 -11.006 0.996 1.00 88.75 95 LEU A O 1
ATOM 743 N N . ARG A 1 96 ? -7.080 -9.652 -0.459 1.00 84.69 96 ARG A N 1
ATOM 744 C CA . ARG A 1 96 ? -6.381 -10.739 -1.171 1.00 84.69 96 ARG A CA 1
ATOM 745 C C . ARG A 1 96 ? -5.161 -11.276 -0.424 1.00 84.69 96 ARG A C 1
ATOM 747 O O . ARG A 1 96 ? -4.724 -12.386 -0.711 1.00 84.69 96 ARG A O 1
ATOM 754 N N . SER A 1 97 ? -4.624 -10.505 0.518 1.00 82.69 97 SER A N 1
ATOM 755 C CA . SER A 1 97 ? -3.444 -10.869 1.311 1.00 82.69 97 SER A CA 1
ATOM 756 C C . SER A 1 97 ? -3.807 -11.538 2.644 1.00 82.69 97 SER A C 1
ATOM 758 O O . SER A 1 97 ? -2.922 -12.011 3.355 1.00 82.69 97 SER A O 1
ATOM 760 N N . ALA A 1 98 ? -5.097 -11.599 2.992 1.00 78.38 98 ALA A N 1
ATOM 761 C CA . ALA A 1 98 ? -5.590 -12.160 4.244 1.00 78.38 98 ALA A CA 1
ATOM 762 C C . ALA A 1 98 ? -6.837 -13.025 4.012 1.00 78.38 98 ALA A C 1
ATOM 764 O O . ALA A 1 98 ? -7.788 -12.597 3.368 1.00 78.38 98 ALA A O 1
ATOM 765 N N . TYR A 1 99 ? -6.871 -14.230 4.585 1.00 77.06 99 TYR A N 1
ATOM 766 C CA . TYR A 1 99 ? -8.105 -15.016 4.639 1.00 77.06 99 TYR A CA 1
ATOM 767 C C . TYR A 1 99 ? -8.993 -14.491 5.775 1.00 77.06 99 TYR A C 1
ATOM 769 O O . TYR A 1 99 ? -8.572 -14.490 6.933 1.00 77.06 99 TYR A O 1
ATOM 777 N N . LEU A 1 100 ? -10.201 -14.033 5.441 1.00 72.88 100 LEU A N 1
ATOM 778 C CA . LEU A 1 100 ? -11.169 -13.442 6.371 1.00 72.88 100 LEU A CA 1
ATOM 779 C C . LEU A 1 100 ? -12.428 -14.317 6.437 1.00 72.88 100 LEU A C 1
ATOM 781 O O . LEU A 1 100 ? -12.890 -14.797 5.401 1.00 72.88 100 LEU A O 1
ATOM 785 N N . VAL A 1 101 ? -12.955 -14.522 7.649 1.00 73.00 101 VAL A N 1
ATOM 786 C CA . VAL A 1 101 ? -14.155 -15.329 7.952 1.00 73.00 101 VAL A CA 1
ATOM 787 C C . VAL A 1 101 ? -15.157 -14.488 8.720 1.00 73.00 101 VAL A C 1
ATOM 789 O O . VAL A 1 101 ? -14.710 -13.780 9.651 1.00 73.00 101 VAL A O 1
#